Protein AF-A0A846C8Q4-F1 (afdb_monomer_lite)

pLDDT: mean 74.39, std 17.53, range [34.28, 91.94]

Sequence (66 aa):
MSETTKKQLTQIHSEAKQHYDVIQKFGRFPHRNQVLNRKSTVEEKQFLQQEVLPTGLTHEEGKTRT

Foldseek 3Di:
DDPVVVVVVVVVVVVVVVVVVCCVVPVDQLVCCVVVVHDDDPVSVVVVVVPPDPDPDPVPPDDPPD

Secondary structure (DSSP, 8-state):
--HHHHHHHHHHHHHHHHHHHHHHHHSS-GGGTTTTT----HHHHHHHHH-----S----S-----

Structure (mmCIF, N/CA/C/O backbone):
data_AF-A0A846C8Q4-F1
#
_entry.id   AF-A0A846C8Q4-F1
#
loop_
_atom_site.group_PDB
_atom_site.id
_atom_site.type_symbol
_atom_site.label_atom_id
_atom_site.label_alt_id
_atom_site.label_comp_id
_atom_site.label_asym_id
_atom_site.label_entity_id
_atom_site.label_seq_id
_atom_site.pdbx_PDB_ins_code
_atom_site.Cartn_x
_atom_site.Cartn_y
_atom_site.Cartn_z
_atom_site.occupancy
_atom_site.B_iso_or_equiv
_atom_site.auth_seq_id
_atom_site.auth_comp_id
_atom_site.auth_asym_id
_atom_site.auth_atom_id
_atom_site.pdbx_PDB_model_num
ATOM 1 N N . MET A 1 1 ? 15.209 4.870 -29.668 1.00 56.88 1 MET A N 1
ATOM 2 C CA . MET A 1 1 ? 14.915 4.797 -28.219 1.00 56.88 1 MET A CA 1
ATOM 3 C C . MET A 1 1 ? 16.090 4.134 -27.528 1.00 56.88 1 MET A C 1
ATOM 5 O O . MET A 1 1 ? 16.407 3.009 -27.894 1.00 56.88 1 MET A O 1
ATOM 9 N N . SER A 1 2 ? 16.756 4.836 -26.613 1.00 75.25 2 SER A N 1
ATOM 10 C CA . SER A 1 2 ? 17.898 4.298 -25.864 1.00 75.25 2 SER A CA 1
ATOM 11 C C . SER A 1 2 ? 17.479 3.086 -25.012 1.00 75.25 2 SER A C 1
ATOM 13 O O . SER A 1 2 ? 16.371 3.067 -24.470 1.00 75.25 2 SER A O 1
ATOM 15 N N . GLU A 1 3 ? 18.354 2.083 -24.889 1.00 77.38 3 GLU A N 1
ATOM 16 C CA . GLU A 1 3 ? 18.215 0.924 -23.983 1.00 77.38 3 GLU A CA 1
ATOM 17 C C . GLU A 1 3 ? 17.843 1.358 -22.555 1.00 77.38 3 GLU A C 1
ATOM 19 O O . GLU A 1 3 ? 16.987 0.755 -21.903 1.00 77.38 3 GLU A O 1
ATOM 24 N N . THR A 1 4 ? 18.406 2.480 -22.099 1.00 74.06 4 THR A N 1
ATOM 25 C CA . THR A 1 4 ? 18.136 3.061 -20.780 1.00 74.06 4 THR A CA 1
ATOM 26 C C . THR A 1 4 ? 16.681 3.498 -20.629 1.00 74.06 4 THR A C 1
ATOM 28 O O . THR A 1 4 ? 16.074 3.268 -19.585 1.00 74.06 4 THR A O 1
ATOM 31 N N . THR A 1 5 ? 16.090 4.065 -21.684 1.00 78.75 5 THR A N 1
ATOM 32 C CA . THR A 1 5 ? 14.696 4.529 -21.675 1.00 78.75 5 THR A CA 1
ATOM 33 C C . THR A 1 5 ? 13.723 3.355 -21.593 1.00 78.75 5 THR A C 1
ATOM 35 O O . THR A 1 5 ? 12.730 3.428 -20.875 1.00 78.75 5 THR A O 1
ATOM 38 N N . LYS A 1 6 ? 14.018 2.241 -22.281 1.00 78.19 6 LYS A N 1
ATOM 39 C CA . LYS A 1 6 ? 13.191 1.025 -22.204 1.00 78.19 6 LYS A CA 1
ATOM 40 C C . LYS A 1 6 ? 13.193 0.445 -20.788 1.00 78.19 6 LYS A C 1
ATOM 42 O O . LYS A 1 6 ? 12.126 0.141 -20.265 1.00 78.19 6 LYS A O 1
ATOM 47 N N . LYS A 1 7 ? 14.367 0.369 -20.151 1.00 76.62 7 LYS A N 1
ATOM 48 C CA . LYS A 1 7 ? 14.510 -0.120 -18.770 1.00 76.62 7 LYS A CA 1
ATOM 49 C C . LYS A 1 7 ? 13.766 0.760 -17.754 1.00 76.62 7 LYS A C 1
ATOM 51 O O . LYS A 1 7 ? 13.091 0.242 -16.868 1.00 76.62 7 LYS A O 1
ATOM 56 N N . GLN A 1 8 ? 13.843 2.084 -17.901 1.00 77.50 8 GLN A N 1
ATOM 57 C CA . GLN A 1 8 ? 13.107 3.021 -17.042 1.00 77.50 8 GLN A CA 1
ATOM 58 C C . GLN A 1 8 ? 11.589 2.851 -17.184 1.00 77.50 8 GLN A C 1
ATOM 60 O O . GLN A 1 8 ? 10.886 2.767 -16.182 1.00 77.50 8 GLN A O 1
ATOM 65 N N . LEU A 1 9 ? 11.082 2.725 -18.415 1.00 82.19 9 LEU A N 1
ATOM 66 C CA . LEU A 1 9 ? 9.651 2.529 -18.669 1.00 82.19 9 LEU A CA 1
ATOM 67 C C . LEU A 1 9 ? 9.122 1.222 -18.069 1.00 82.19 9 LEU A C 1
ATOM 69 O O . LEU A 1 9 ? 8.045 1.218 -17.475 1.00 82.19 9 LEU A O 1
ATOM 73 N N . THR A 1 10 ? 9.877 0.125 -18.175 1.00 83.00 10 THR A N 1
ATOM 74 C CA . THR A 1 10 ? 9.479 -1.154 -17.562 1.00 83.00 10 THR A CA 1
ATOM 75 C C . THR A 1 10 ? 9.401 -1.066 -16.042 1.00 83.00 10 THR A C 1
ATOM 77 O O . THR A 1 10 ? 8.503 -1.650 -15.438 1.00 83.00 10 THR A O 1
ATOM 80 N N . GLN A 1 11 ? 10.307 -0.302 -15.429 1.00 79.81 11 GLN A N 1
ATOM 81 C CA . GLN A 1 11 ? 10.327 -0.118 -13.985 1.00 79.81 11 GLN A CA 1
ATOM 82 C C . GLN A 1 11 ? 9.149 0.739 -13.507 1.00 79.81 11 GLN A C 1
ATOM 84 O O . GLN A 1 11 ? 8.402 0.304 -12.634 1.00 79.81 11 GLN A O 1
ATOM 89 N N . ILE A 1 12 ? 8.900 1.876 -14.166 1.00 83.00 12 ILE A N 1
ATOM 90 C CA . ILE A 1 12 ? 7.741 2.740 -13.886 1.00 83.00 12 ILE A CA 1
ATOM 91 C C . ILE A 1 12 ? 6.429 1.960 -14.032 1.00 83.00 12 ILE A C 1
ATOM 93 O O . ILE A 1 12 ? 5.526 2.111 -13.217 1.00 83.00 12 ILE A O 1
ATOM 97 N N . HIS A 1 13 ? 6.314 1.102 -15.049 1.00 86.88 13 HIS A N 1
ATOM 98 C CA . HIS A 1 13 ? 5.127 0.270 -15.238 1.00 86.88 13 HIS A CA 1
ATOM 99 C C . HIS A 1 13 ? 4.913 -0.716 -14.077 1.00 86.88 13 HIS A C 1
ATOM 101 O O . HIS A 1 13 ? 3.789 -0.879 -13.603 1.00 86.88 13 HIS A O 1
ATOM 107 N N . SER A 1 14 ? 5.984 -1.361 -13.602 1.00 81.19 14 SER A N 1
ATOM 108 C CA . SER A 1 14 ? 5.912 -2.264 -12.448 1.00 81.19 14 SER A CA 1
ATOM 109 C C . SER A 1 14 ? 5.477 -1.521 -11.185 1.00 81.19 14 SER A C 1
ATOM 111 O O . SER A 1 14 ? 4.578 -1.977 -10.480 1.00 81.19 14 SER A O 1
ATOM 113 N N . GLU A 1 15 ? 6.071 -0.357 -10.931 1.00 81.62 15 GLU A N 1
ATOM 114 C CA . GLU A 1 15 ? 5.713 0.496 -9.798 1.00 81.62 15 GLU A CA 1
ATOM 115 C C . GLU A 1 15 ? 4.249 0.943 -9.903 1.00 81.62 15 GLU A C 1
ATOM 117 O O . GLU A 1 15 ? 3.483 0.762 -8.959 1.00 81.62 15 GLU A O 1
ATOM 122 N N . ALA A 1 16 ? 3.809 1.435 -11.065 1.00 85.88 16 ALA A N 1
ATOM 123 C CA . ALA A 1 16 ? 2.429 1.864 -11.289 1.00 85.88 16 ALA A CA 1
ATOM 124 C C . ALA A 1 16 ? 1.412 0.745 -11.012 1.00 85.88 16 ALA A C 1
ATOM 126 O O . ALA A 1 16 ? 0.365 1.003 -10.416 1.00 85.88 16 ALA A O 1
ATOM 127 N N . LYS A 1 17 ? 1.733 -0.500 -11.385 1.00 89.56 17 LYS A N 1
ATOM 128 C CA . LYS A 1 17 ? 0.886 -1.660 -11.088 1.00 89.56 17 LYS A CA 1
ATOM 129 C C . LYS A 1 17 ? 0.782 -1.921 -9.583 1.00 89.56 17 LYS A C 1
ATOM 131 O O . LYS A 1 17 ? -0.320 -2.099 -9.082 1.00 89.56 17 LYS A O 1
ATOM 136 N N . GLN A 1 18 ? 1.896 -1.870 -8.853 1.00 84.25 18 GLN A N 1
ATOM 137 C CA . GLN A 1 18 ? 1.871 -2.026 -7.394 1.00 84.25 18 GLN A CA 1
ATOM 138 C C . GLN A 1 18 ? 1.039 -0.928 -6.719 1.00 84.25 18 GLN A C 1
ATOM 140 O O . GLN A 1 18 ? 0.214 -1.222 -5.858 1.00 84.25 18 GLN A O 1
ATOM 145 N N . HIS A 1 19 ? 1.179 0.328 -7.156 1.00 84.81 19 HIS A N 1
ATOM 146 C CA . HIS A 1 19 ? 0.366 1.433 -6.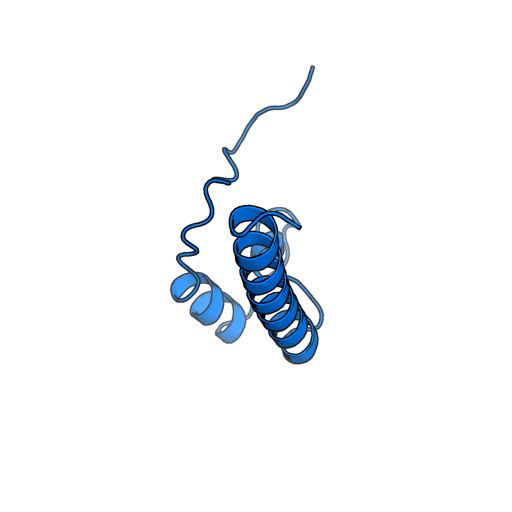638 1.00 84.81 19 HIS A CA 1
ATOM 147 C C . HIS A 1 19 ? -1.125 1.212 -6.920 1.00 84.81 19 HIS A C 1
ATOM 149 O O . HIS A 1 19 ? -1.960 1.482 -6.057 1.00 84.81 19 HIS A O 1
ATOM 155 N N . TYR A 1 20 ? -1.462 0.703 -8.108 1.00 89.31 20 TYR A N 1
ATOM 156 C CA . TYR A 1 20 ? -2.833 0.353 -8.462 1.00 89.31 20 TYR A CA 1
ATOM 157 C C . TYR A 1 20 ? -3.396 -0.737 -7.543 1.00 89.31 20 TYR A C 1
ATOM 159 O O . TYR A 1 20 ? -4.474 -0.545 -6.984 1.00 89.31 20 TYR A O 1
ATOM 167 N N . ASP A 1 21 ? -2.652 -1.820 -7.312 1.00 89.31 21 ASP A N 1
ATOM 168 C CA . ASP A 1 21 ? -3.084 -2.932 -6.456 1.00 89.31 21 ASP A CA 1
ATOM 169 C C . ASP A 1 21 ? -3.345 -2.466 -5.008 1.00 89.31 21 ASP A C 1
ATOM 171 O O . ASP A 1 21 ? -4.326 -2.867 -4.375 1.00 89.31 21 ASP A O 1
ATOM 175 N N . VAL A 1 22 ? -2.512 -1.554 -4.490 1.00 86.75 22 VAL A N 1
ATOM 176 C CA . VAL A 1 22 ? -2.687 -0.941 -3.160 1.00 86.75 22 VAL A CA 1
ATOM 177 C C . VAL A 1 22 ? -3.957 -0.097 -3.099 1.00 86.75 22 VAL A C 1
ATOM 179 O O . VAL A 1 22 ? -4.741 -0.234 -2.157 1.00 86.75 22 VAL A O 1
ATOM 182 N N . ILE A 1 23 ? -4.201 0.754 -4.100 1.00 86.88 23 ILE A N 1
ATOM 183 C CA . ILE A 1 23 ? -5.424 1.568 -4.165 1.00 86.88 23 ILE A CA 1
ATOM 184 C C . ILE A 1 23 ? -6.652 0.672 -4.331 1.00 86.88 23 ILE A C 1
ATOM 186 O O . ILE A 1 23 ? -7.671 0.929 -3.697 1.00 86.88 23 ILE A O 1
ATOM 190 N N . GLN A 1 24 ? -6.569 -0.391 -5.128 1.00 91.94 24 GLN A N 1
ATOM 191 C CA . GLN A 1 24 ? -7.665 -1.341 -5.300 1.00 91.94 24 GLN A CA 1
ATOM 192 C C . GLN A 1 24 ? -7.991 -2.065 -3.985 1.00 91.94 24 GLN A C 1
ATOM 194 O O . GLN A 1 24 ? -9.164 -2.279 -3.681 1.00 91.94 24 GLN A O 1
ATOM 199 N N . LYS A 1 25 ? -6.974 -2.416 -3.189 1.00 88.62 25 LYS A N 1
ATOM 200 C CA . LYS A 1 25 ? -7.145 -3.130 -1.917 1.00 88.62 25 LYS A CA 1
ATOM 201 C C . LYS A 1 25 ? -7.613 -2.231 -0.770 1.00 88.62 25 LYS A C 1
ATOM 203 O O . LYS A 1 25 ? -8.480 -2.634 -0.002 1.00 88.62 25 LYS A O 1
ATOM 208 N N . PHE A 1 26 ? -7.037 -1.038 -0.632 1.00 88.31 26 PHE A N 1
ATOM 209 C CA . PHE A 1 26 ? -7.254 -0.167 0.532 1.00 88.31 26 PHE A CA 1
ATOM 210 C C . PHE A 1 26 ? -8.080 1.091 0.223 1.00 88.31 26 PHE A C 1
ATOM 212 O O . PHE A 1 26 ? -8.498 1.796 1.140 1.00 88.31 26 PHE A O 1
ATOM 219 N N . GLY A 1 27 ? -8.290 1.431 -1.052 1.00 89.25 27 GLY A N 1
ATOM 220 C CA . GLY A 1 27 ? -8.958 2.667 -1.493 1.00 89.25 27 GLY A CA 1
ATOM 221 C C . GLY A 1 27 ? -8.158 3.951 -1.230 1.00 89.25 27 GLY A C 1
ATOM 222 O O . GLY A 1 27 ? -8.6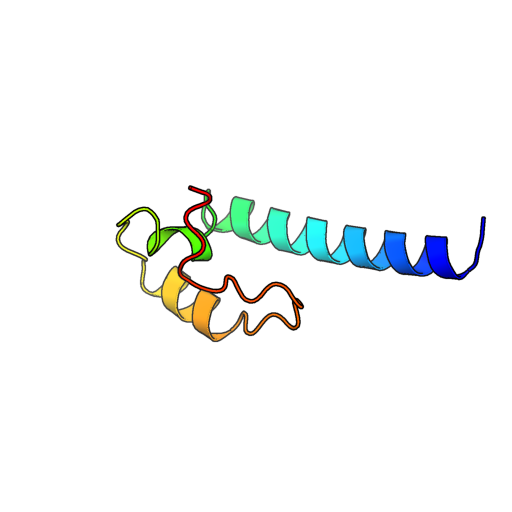13 5.052 -1.536 1.00 89.25 27 GLY A O 1
ATOM 223 N N . ARG A 1 28 ? -6.973 3.836 -0.627 1.00 88.06 28 ARG A N 1
ATOM 224 C CA . ARG A 1 28 ? -6.108 4.942 -0.200 1.00 88.06 28 ARG A CA 1
ATOM 225 C C . ARG A 1 28 ? -4.663 4.468 -0.107 1.00 88.06 28 ARG A C 1
ATOM 227 O O . ARG A 1 28 ? -4.398 3.278 -0.191 1.00 88.06 28 ARG A O 1
ATOM 234 N N . PHE A 1 29 ? -3.742 5.403 0.117 1.00 87.88 29 PHE A N 1
ATOM 235 C CA . PHE A 1 29 ? -2.334 5.099 0.366 1.00 87.88 29 PHE A CA 1
ATOM 236 C C . PHE A 1 29 ? -2.057 5.015 1.872 1.00 87.88 29 PHE A C 1
ATOM 238 O O . PHE A 1 29 ? -2.051 6.067 2.525 1.00 87.88 29 PHE A O 1
ATOM 245 N N . PRO A 1 30 ? -1.784 3.817 2.428 1.00 86.81 30 PRO A N 1
ATOM 246 C CA . PRO A 1 30 ? -1.542 3.641 3.859 1.00 86.81 30 PRO A CA 1
ATOM 247 C C . PRO A 1 30 ? -0.388 4.497 4.395 1.00 86.81 30 P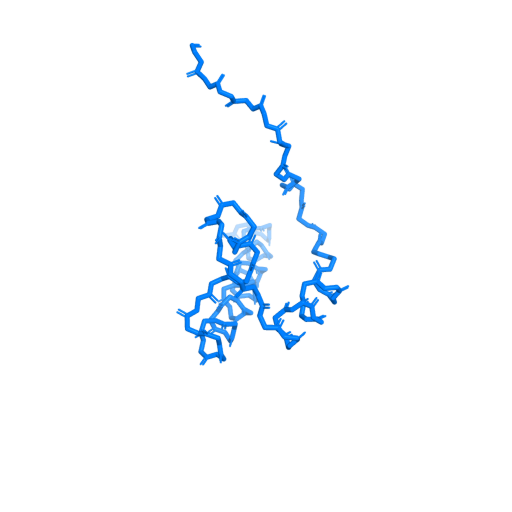RO A C 1
ATOM 249 O O . PRO A 1 30 ? -0.466 5.000 5.513 1.00 86.81 30 PRO A O 1
ATOM 252 N N . HIS A 1 31 ? 0.636 4.758 3.573 1.00 83.50 31 HIS A N 1
ATOM 253 C CA . HIS A 1 31 ? 1.800 5.570 3.950 1.00 83.50 31 HIS A CA 1
ATOM 254 C C . HIS A 1 31 ? 1.421 7.013 4.321 1.00 83.50 31 HIS A C 1
ATOM 256 O O . HIS A 1 31 ? 2.072 7.660 5.136 1.00 83.50 31 HIS A O 1
ATOM 262 N N . ARG A 1 32 ? 0.319 7.533 3.764 1.00 85.19 32 ARG A N 1
ATOM 263 C CA . ARG A 1 32 ? -0.164 8.889 4.066 1.00 85.19 32 ARG A CA 1
ATOM 264 C C . ARG A 1 32 ? -1.004 8.956 5.339 1.00 85.19 32 ARG A C 1
ATOM 266 O O . ARG A 1 32 ? -1.367 10.054 5.749 1.00 85.19 32 ARG A O 1
ATOM 273 N N . ASN A 1 33 ? -1.333 7.828 5.969 1.00 86.56 33 ASN A N 1
ATOM 274 C CA . ASN A 1 33 ? -2.202 7.825 7.143 1.00 86.56 33 ASN A CA 1
ATOM 275 C C . ASN A 1 33 ? -1.577 8.582 8.322 1.00 86.56 33 ASN A C 1
ATOM 277 O O . ASN A 1 33 ? -2.283 9.355 8.961 1.00 86.56 33 ASN A O 1
ATOM 281 N N . GLN A 1 34 ? -0.268 8.433 8.557 1.00 83.31 34 GLN A N 1
ATOM 282 C CA . GLN A 1 34 ? 0.440 9.127 9.640 1.00 83.31 34 GLN A CA 1
ATOM 283 C C . GLN A 1 34 ? 0.437 10.649 9.442 1.00 83.31 34 GLN A C 1
ATOM 285 O O . GLN A 1 34 ? 0.036 11.380 10.339 1.00 83.31 34 GLN A O 1
ATOM 290 N N . VAL A 1 35 ? 0.789 11.126 8.243 1.00 85.44 35 VAL A N 1
ATOM 291 C CA . VAL A 1 35 ? 0.824 12.568 7.923 1.00 85.44 35 VAL A CA 1
ATOM 292 C C . VAL A 1 35 ? -0.577 13.192 7.926 1.00 85.44 35 VAL A C 1
ATOM 294 O O . VAL A 1 35 ? -0.743 14.359 8.263 1.00 85.44 35 VAL A O 1
ATOM 297 N N . LEU A 1 36 ? -1.604 12.416 7.572 1.00 86.31 36 LEU A N 1
ATOM 298 C CA . LEU A 1 36 ? -2.998 12.868 7.548 1.00 86.31 36 LEU A CA 1
ATOM 299 C C . LEU A 1 36 ? -3.746 12.607 8.868 1.00 86.31 36 LEU A C 1
ATOM 301 O O . LEU A 1 36 ? -4.969 12.753 8.893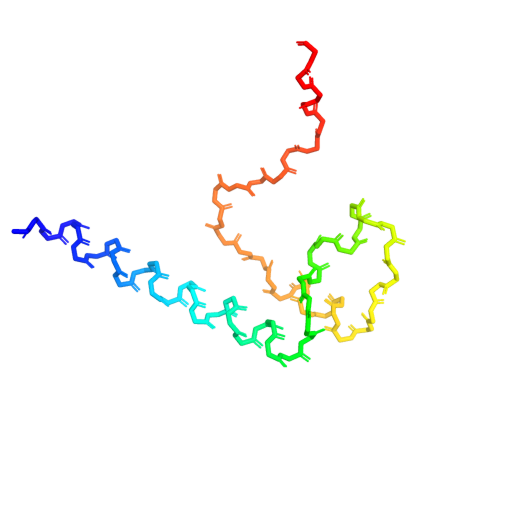 1.00 86.31 36 LEU A O 1
ATOM 305 N N . ASN A 1 37 ? -3.053 12.196 9.940 1.00 84.50 37 ASN A N 1
ATOM 306 C CA . ASN A 1 37 ? -3.632 11.847 11.247 1.00 84.50 37 ASN A CA 1
ATOM 307 C C . ASN A 1 37 ? -4.796 10.833 11.174 1.00 84.50 37 ASN A C 1
ATOM 309 O O . ASN A 1 37 ? -5.740 10.869 11.966 1.00 84.50 37 ASN A O 1
ATOM 313 N N . ARG A 1 38 ? -4.747 9.905 10.213 1.00 87.25 38 ARG A N 1
ATOM 314 C CA . ARG A 1 38 ? -5.735 8.830 10.048 1.00 87.25 38 ARG A CA 1
ATOM 315 C C . ARG A 1 38 ? -5.306 7.599 10.837 1.00 87.25 38 ARG A C 1
ATOM 317 O O . ARG A 1 38 ? -4.133 7.239 10.868 1.00 87.25 38 ARG A O 1
ATOM 324 N N . LYS A 1 39 ? -6.275 6.891 11.420 1.00 86.44 39 LYS A N 1
ATOM 325 C CA . LYS A 1 39 ? -6.021 5.584 12.040 1.00 86.44 39 LYS A CA 1
ATOM 326 C C . LYS A 1 39 ? -5.780 4.536 10.949 1.00 86.44 39 LYS A C 1
ATOM 328 O O . LYS A 1 39 ? -6.697 4.232 10.186 1.00 86.44 39 LYS A O 1
ATOM 333 N N . SER A 1 40 ? -4.566 3.987 10.900 1.00 87.62 40 SER A N 1
ATOM 334 C CA . SER A 1 40 ? -4.252 2.823 10.064 1.00 87.62 40 SER A CA 1
ATOM 335 C C . SER A 1 40 ? -4.858 1.550 10.652 1.00 87.62 40 SER A C 1
ATOM 337 O O . SER A 1 40 ? -4.772 1.327 11.867 1.00 87.62 40 SER A O 1
ATOM 339 N N . THR A 1 41 ? -5.429 0.704 9.798 1.00 89.62 41 THR A N 1
ATOM 340 C CA . THR A 1 41 ? -5.885 -0.644 10.170 1.00 89.62 41 THR A CA 1
ATOM 341 C C . THR A 1 41 ? -4.692 -1.571 10.429 1.00 89.62 41 THR A C 1
ATOM 343 O O . THR A 1 41 ? -3.547 -1.242 10.116 1.00 89.62 41 THR A O 1
ATOM 346 N N . VAL A 1 42 ? -4.938 -2.735 11.037 1.00 88.00 42 VAL A N 1
ATOM 347 C CA . VAL A 1 42 ? -3.882 -3.735 11.290 1.00 88.00 42 VAL A CA 1
ATOM 348 C C . VAL A 1 42 ? -3.247 -4.196 9.975 1.00 88.00 42 VAL A C 1
ATOM 350 O O . VAL A 1 42 ? -2.026 -4.226 9.866 1.00 88.00 42 VAL A O 1
ATOM 353 N N . GLU A 1 43 ? -4.067 -4.444 8.955 1.00 86.12 43 GLU A N 1
ATOM 354 C CA . GLU A 1 43 ? -3.637 -4.849 7.611 1.00 86.12 43 GLU A CA 1
ATOM 355 C C . GLU A 1 43 ? -2.782 -3.774 6.929 1.00 86.12 43 GLU A C 1
ATOM 357 O O . GLU A 1 43 ? -1.755 -4.081 6.330 1.00 86.12 43 GLU A O 1
ATOM 362 N N . GLU A 1 44 ? -3.168 -2.502 7.062 1.00 87.56 44 GLU A N 1
ATOM 363 C CA . GLU A 1 44 ? -2.399 -1.365 6.550 1.00 87.56 44 GLU A CA 1
ATOM 364 C C . GLU A 1 44 ? -1.048 -1.230 7.262 1.00 87.56 44 GLU A C 1
ATOM 366 O O . GLU A 1 44 ? -0.039 -0.948 6.622 1.00 87.56 44 GLU A O 1
ATOM 371 N N . LYS A 1 45 ? -0.996 -1.463 8.578 1.00 84.81 45 LYS A N 1
ATOM 372 C CA . LYS A 1 45 ? 0.263 -1.445 9.341 1.00 84.81 45 LYS A CA 1
ATOM 373 C C . LYS A 1 45 ? 1.190 -2.591 8.943 1.00 84.81 45 LYS A C 1
ATOM 375 O O . LYS A 1 45 ? 2.387 -2.371 8.809 1.00 84.81 45 LYS A O 1
ATOM 380 N N . GLN A 1 46 ? 0.648 -3.791 8.737 1.00 85.06 46 GLN A N 1
ATOM 381 C CA . GLN A 1 46 ? 1.418 -4.941 8.253 1.00 85.06 46 GLN A CA 1
ATOM 382 C C . GLN A 1 46 ? 1.942 -4.701 6.836 1.00 85.06 46 GLN A C 1
ATOM 384 O O . GLN A 1 46 ? 3.088 -5.032 6.544 1.00 85.06 46 GLN A O 1
ATOM 389 N N . PHE A 1 47 ? 1.133 -4.077 5.978 1.00 83.94 47 PHE A N 1
ATOM 390 C CA . PHE A 1 47 ? 1.553 -3.679 4.639 1.00 83.94 47 PHE A CA 1
ATOM 391 C C . PHE A 1 47 ? 2.712 -2.670 4.684 1.00 83.94 47 PHE A C 1
ATOM 393 O O . PHE A 1 47 ? 3.720 -2.871 4.015 1.00 83.94 47 PHE A O 1
ATOM 400 N N . LEU A 1 48 ? 2.636 -1.657 5.554 1.00 81.69 48 LEU A N 1
ATOM 401 C CA . LEU A 1 48 ? 3.715 -0.679 5.752 1.00 81.69 48 LEU A CA 1
ATOM 402 C C . LEU A 1 48 ? 5.011 -1.283 6.312 1.00 81.69 48 LEU A C 1
ATOM 404 O O . LEU A 1 48 ? 6.084 -0.750 6.061 1.00 81.69 48 LEU A O 1
ATOM 408 N N . GLN A 1 49 ? 4.933 -2.385 7.061 1.00 79.50 49 GLN A N 1
ATOM 409 C CA . GLN A 1 49 ? 6.121 -3.114 7.525 1.00 79.50 49 GLN A CA 1
ATOM 410 C C . GLN A 1 49 ? 6.780 -3.940 6.412 1.00 79.50 49 GLN A C 1
ATOM 412 O O . GLN A 1 49 ? 7.976 -4.212 6.484 1.00 79.50 49 GLN A O 1
ATOM 417 N N . GLN A 1 50 ? 6.007 -4.357 5.405 1.00 72.06 50 GLN A N 1
ATOM 418 C CA . GLN A 1 50 ? 6.491 -5.130 4.257 1.00 72.06 50 GLN A CA 1
ATOM 419 C C . GLN A 1 50 ? 7.019 -4.222 3.138 1.00 72.06 50 GLN A C 1
ATOM 421 O O . GLN A 1 50 ? 7.980 -4.584 2.462 1.00 72.06 50 GLN A O 1
ATOM 426 N N . GLU A 1 51 ? 6.441 -3.029 2.969 1.00 65.06 51 GLU A N 1
ATOM 427 C CA . GLU A 1 51 ? 6.944 -1.974 2.081 1.00 65.06 51 GLU A CA 1
ATOM 428 C C . GLU A 1 51 ? 8.147 -1.236 2.694 1.00 65.06 51 GLU A C 1
ATOM 430 O O . GLU A 1 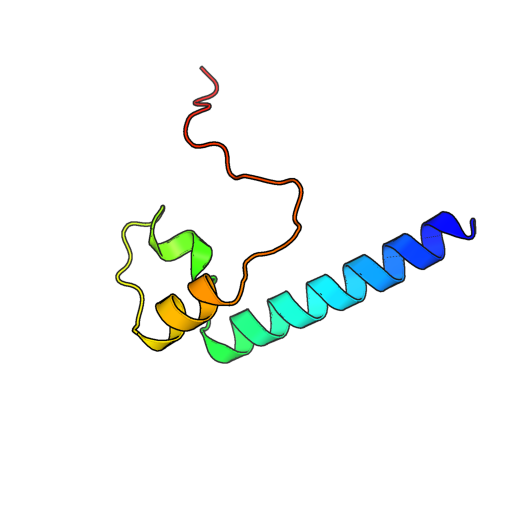51 ? 8.126 -0.031 2.938 1.00 65.06 51 GLU A O 1
ATOM 435 N N . VAL A 1 52 ? 9.264 -1.939 2.882 1.00 53.41 52 VAL A N 1
ATOM 436 C CA . VAL A 1 52 ? 10.580 -1.279 2.869 1.00 53.41 52 VAL A CA 1
ATOM 437 C C . VAL A 1 52 ? 10.936 -1.052 1.402 1.00 53.41 52 VAL A C 1
ATOM 439 O O . VAL A 1 52 ? 11.654 -1.829 0.774 1.00 53.41 52 VAL A O 1
ATOM 442 N N . LEU A 1 53 ? 10.325 -0.032 0.801 1.00 53.25 53 LEU A N 1
ATOM 443 C CA . LEU A 1 53 ? 10.593 0.326 -0.587 1.00 53.25 53 LEU A CA 1
ATOM 444 C C . LEU A 1 53 ? 12.049 0.817 -0.717 1.00 53.25 53 LEU A C 1
ATOM 446 O O . LEU A 1 53 ? 12.453 1.704 0.038 1.00 53.25 53 LEU A O 1
ATOM 450 N N . PRO A 1 54 ? 12.837 0.335 -1.699 1.00 41.97 54 PRO A N 1
ATOM 451 C CA . PRO A 1 54 ? 14.140 0.897 -2.054 1.00 41.97 54 PRO A CA 1
ATOM 452 C C . PRO A 1 54 ? 13.967 2.194 -2.860 1.00 41.97 54 PRO A C 1
ATOM 454 O O . PRO A 1 54 ? 14.612 2.406 -3.887 1.00 41.97 54 PRO A O 1
ATOM 457 N N . THR A 1 55 ? 13.050 3.061 -2.442 1.00 45.00 55 THR A N 1
ATOM 458 C CA . THR A 1 55 ? 12.837 4.343 -3.101 1.00 45.00 55 THR A CA 1
ATOM 459 C C . THR A 1 55 ? 13.780 5.341 -2.449 1.00 45.00 55 THR A C 1
ATOM 461 O O . THR A 1 55 ? 13.666 5.615 -1.258 1.00 45.00 55 THR A O 1
ATOM 464 N N . GLY A 1 56 ? 14.688 5.928 -3.233 1.00 46.84 56 GLY A N 1
ATOM 465 C CA . GLY A 1 56 ? 15.537 7.070 -2.850 1.00 46.84 56 GLY A CA 1
ATOM 466 C C . GLY A 1 56 ? 14.760 8.368 -2.577 1.00 46.84 56 GLY A C 1
ATOM 467 O O . GLY A 1 56 ? 15.249 9.458 -2.845 1.00 46.84 56 GLY A O 1
ATOM 468 N N . LEU A 1 57 ? 13.534 8.241 -2.079 1.00 43.62 57 LEU A N 1
ATOM 469 C CA . LEU A 1 57 ? 12.700 9.290 -1.529 1.00 43.62 57 LEU A CA 1
ATOM 470 C C . LEU A 1 57 ? 12.376 8.857 -0.100 1.00 43.62 57 LEU A C 1
ATOM 472 O O . LEU A 1 57 ? 11.242 8.489 0.217 1.00 43.62 57 LEU A O 1
ATOM 476 N N . THR A 1 58 ? 13.391 8.891 0.769 1.00 41.41 58 THR A N 1
ATOM 477 C CA . THR A 1 58 ? 13.108 9.143 2.177 1.00 41.41 58 THR A CA 1
ATOM 478 C C . THR A 1 58 ? 12.255 10.406 2.182 1.00 41.41 58 THR A C 1
ATOM 480 O O . THR A 1 58 ? 12.641 11.450 1.651 1.00 41.41 58 THR A O 1
ATOM 483 N N . HIS A 1 59 ? 11.025 10.298 2.675 1.00 47.44 59 HIS A N 1
ATOM 484 C CA . HIS A 1 59 ? 10.302 11.487 3.081 1.00 47.44 59 HIS A CA 1
ATOM 485 C C . HIS A 1 59 ? 11.053 11.985 4.314 1.00 47.44 59 HIS A C 1
ATOM 487 O O . HIS A 1 59 ? 10.718 11.619 5.433 1.00 47.44 59 HIS A O 1
ATOM 493 N N . GLU A 1 60 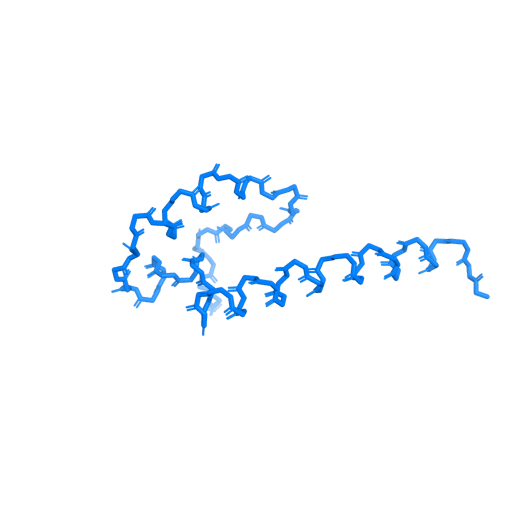? 12.139 12.723 4.077 1.00 34.28 60 GLU A N 1
ATOM 494 C CA . GLU A 1 60 ? 12.813 13.529 5.082 1.00 34.28 60 GLU A CA 1
ATOM 495 C C . GLU A 1 60 ? 11.730 14.398 5.721 1.00 34.28 60 GLU A C 1
ATOM 497 O O . GLU A 1 60 ? 11.146 15.284 5.084 1.00 34.28 60 GLU A O 1
ATOM 502 N N . GLU A 1 61 ? 11.394 14.080 6.966 1.00 42.69 61 GLU A N 1
ATOM 503 C CA . GLU A 1 61 ? 10.540 14.915 7.784 1.00 42.69 61 GLU A CA 1
ATOM 504 C C . GLU A 1 61 ? 11.197 16.303 7.882 1.00 42.69 61 GLU A C 1
ATOM 506 O O . GLU A 1 61 ? 12.344 16.437 8.297 1.00 42.69 61 GLU A O 1
ATOM 511 N N . GLY A 1 62 ? 10.471 17.356 7.492 1.00 44.91 62 GLY A N 1
ATOM 512 C CA . GLY A 1 62 ? 10.792 18.712 7.946 1.00 44.91 62 GLY A CA 1
ATOM 513 C C . GLY A 1 62 ? 11.566 19.639 7.005 1.00 44.91 62 GLY A C 1
ATOM 514 O O . GLY A 1 62 ? 12.435 20.372 7.469 1.00 44.91 62 GLY A O 1
ATOM 515 N N . LYS A 1 63 ? 11.186 19.761 5.725 1.00 42.16 63 LYS A N 1
ATOM 516 C CA . LYS A 1 63 ? 11.453 21.011 4.984 1.00 42.16 63 LYS A CA 1
ATOM 517 C C . LYS A 1 63 ? 10.162 21.761 4.691 1.00 42.16 63 LYS A C 1
ATOM 519 O O . LYS A 1 63 ? 9.630 21.724 3.584 1.00 42.16 63 LYS A O 1
ATOM 524 N N . THR A 1 64 ? 9.674 22.484 5.698 1.00 40.88 64 THR A N 1
ATOM 525 C CA . THR A 1 64 ? 8.894 23.698 5.453 1.00 40.88 64 THR A CA 1
ATOM 526 C C . THR A 1 64 ? 9.738 24.588 4.542 1.00 40.88 64 THR A C 1
ATOM 528 O O . THR A 1 64 ? 10.797 25.071 4.938 1.00 40.88 64 THR A O 1
ATOM 531 N N . ARG A 1 65 ? 9.323 24.734 3.281 1.00 41.66 65 ARG A N 1
ATOM 532 C CA . ARG A 1 65 ? 9.802 25.820 2.426 1.00 41.66 65 ARG A CA 1
ATOM 533 C C . ARG A 1 65 ? 9.184 27.102 2.977 1.00 41.66 65 ARG A C 1
ATOM 535 O O . ARG A 1 65 ? 8.033 27.396 2.665 1.00 41.66 65 ARG A O 1
ATOM 542 N N . THR A 1 66 ? 9.925 27.769 3.851 1.00 40.88 66 THR A N 1
ATOM 543 C CA . THR A 1 66 ? 9.777 29.202 4.113 1.00 40.88 66 THR A CA 1
ATOM 544 C C . THR A 1 66 ? 10.581 29.967 3.072 1.00 40.88 66 THR A C 1
ATOM 546 O O . THR A 1 66 ? 11.645 29.440 2.665 1.00 40.88 66 THR A O 1
#

Radius of gyration: 15.09 Å; chains: 1; bounding box: 27×34×40 Å